Protein AF-A0A519M468-F1 (afdb_monomer_lite)

Foldseek 3Di:
DDDDDDDPLCVVLVVLLVVLLVLLVVLCVVLVVDPDPVSNVVSNVSSVVSLVSNLVSLVVSCVVCVVCVVVSVVVNVVSVD

pLDDT: mean 92.38, std 7.17, range [54.62, 97.88]

Sequence (81 aa):
MKKLPRTIQTIEDGKQLVRSSGSVGANYIEANESLSKKDFCYRVKICRKEAKESIYWLTLLKLCYPEYDTILDLLFRKVQS

Radius of gyration: 14.52 Å; chains: 1; bounding box: 31×21×42 Å

Secondary structure (DSSP, 8-state):
-PPPP--HHHHHHHHHHHHHHHHHHHHHHHHHT-SSHHHHHHHHHHHHHHHHHHHHHHHHHHHH-GGGHHHHHHHHHHHH-

Structure (mmCIF, N/CA/C/O backbone):
data_AF-A0A519M468-F1
#
_entry.id   AF-A0A519M468-F1
#
loop_
_atom_site.group_PDB
_atom_site.id
_atom_site.type_symbol
_atom_site.label_atom_id
_atom_site.label_alt_id
_atom_site.label_comp_id
_atom_site.label_asym_id
_atom_site.label_entity_id
_atom_site.label_seq_id
_atom_site.pdbx_PDB_ins_code
_atom_site.Cartn_x
_atom_site.Cartn_y
_atom_site.Cartn_z
_atom_site.occupancy
_atom_site.B_iso_or_equiv
_atom_site.auth_seq_id
_atom_site.auth_comp_id
_atom_site.auth_asym_id
_atom_site.auth_atom_id
_atom_site.pdbx_PDB_model_num
ATOM 1 N N . MET A 1 1 ? 14.474 -14.396 -11.650 1.00 54.62 1 MET A N 1
ATOM 2 C CA . MET A 1 1 ? 13.360 -13.435 -11.463 1.00 54.62 1 MET A CA 1
ATOM 3 C C . MET A 1 1 ? 13.588 -12.239 -12.371 1.00 54.62 1 MET A C 1
ATOM 5 O O . MET A 1 1 ? 14.671 -11.666 -12.304 1.00 54.62 1 MET A O 1
ATOM 9 N N . LYS A 1 2 ? 12.621 -11.878 -13.224 1.00 70.56 2 LYS A N 1
ATOM 10 C CA . LYS A 1 2 ? 12.695 -10.632 -14.001 1.00 70.56 2 LYS A CA 1
ATOM 11 C C . LYS A 1 2 ? 12.501 -9.449 -13.043 1.00 70.56 2 LYS A C 1
ATOM 13 O O . LYS A 1 2 ? 11.587 -9.479 -12.226 1.00 70.56 2 LYS A O 1
ATOM 18 N N . LYS A 1 3 ? 13.372 -8.441 -13.114 1.00 82.06 3 LYS A N 1
ATOM 19 C CA . LYS A 1 3 ? 13.266 -7.195 -12.335 1.00 82.06 3 LYS A CA 1
ATOM 20 C C . LYS A 1 3 ? 12.740 -6.088 -13.239 1.00 82.06 3 LYS A C 1
ATOM 22 O O . LYS A 1 3 ? 13.167 -6.034 -14.393 1.00 82.06 3 LYS A O 1
ATOM 27 N N . LEU A 1 4 ? 11.840 -5.245 -12.731 1.00 86.56 4 LEU A N 1
ATOM 28 C CA . LEU A 1 4 ? 11.368 -4.073 -13.470 1.00 86.56 4 LEU A CA 1
ATOM 29 C C . LEU A 1 4 ? 12.561 -3.179 -13.859 1.00 86.56 4 LEU A C 1
ATOM 31 O O . LEU A 1 4 ? 13.521 -3.076 -13.081 1.00 86.56 4 LEU A O 1
ATOM 35 N N . PRO A 1 5 ? 12.525 -2.541 -15.039 1.00 91.75 5 PRO A N 1
ATOM 36 C CA . PRO A 1 5 ? 13.582 -1.638 -15.466 1.00 91.75 5 PRO A CA 1
ATOM 37 C C . PRO A 1 5 ? 13.657 -0.431 -14.530 1.00 91.75 5 PRO A C 1
ATOM 39 O O . PRO A 1 5 ? 12.647 0.108 -14.069 1.00 91.75 5 PRO A O 1
ATOM 42 N N . ARG A 1 6 ? 14.885 -0.004 -14.235 1.00 91.94 6 ARG A N 1
ATOM 43 C CA . ARG A 1 6 ? 15.159 1.038 -13.244 1.00 91.94 6 ARG A CA 1
ATOM 44 C C . ARG A 1 6 ? 15.062 2.425 -13.881 1.00 91.94 6 ARG A C 1
ATOM 46 O O . ARG A 1 6 ? 16.073 3.067 -14.141 1.00 91.94 6 ARG A O 1
ATOM 53 N N . THR A 1 7 ? 13.836 2.854 -14.153 1.00 95.88 7 THR A N 1
ATOM 54 C CA . THR A 1 7 ? 13.508 4.195 -14.655 1.00 95.88 7 THR A CA 1
ATOM 55 C C . THR A 1 7 ? 13.058 5.103 -13.510 1.00 95.88 7 THR A C 1
ATOM 57 O O . THR A 1 7 ? 12.721 4.619 -12.428 1.00 95.88 7 THR A O 1
ATOM 60 N N . ILE A 1 8 ? 13.034 6.421 -13.739 1.00 95.62 8 ILE A N 1
ATOM 61 C CA . ILE A 1 8 ? 12.502 7.388 -12.761 1.00 95.62 8 ILE A CA 1
ATOM 62 C C . ILE A 1 8 ? 11.058 7.022 -12.400 1.00 95.62 8 ILE A C 1
ATOM 64 O O . ILE A 1 8 ? 10.733 6.930 -11.222 1.00 95.62 8 ILE A O 1
ATOM 68 N N . GLN A 1 9 ? 10.232 6.716 -13.403 1.00 93.44 9 GLN A N 1
ATOM 69 C CA . GLN A 1 9 ? 8.843 6.313 -13.204 1.00 93.44 9 GLN A CA 1
ATOM 70 C C . GLN A 1 9 ? 8.726 5.071 -12.310 1.00 93.44 9 GLN A C 1
ATOM 72 O O . GLN A 1 9 ? 8.057 5.122 -11.286 1.00 93.44 9 GLN A O 1
ATOM 77 N N . THR A 1 10 ? 9.439 3.983 -12.627 1.00 94.19 10 THR A N 1
ATOM 78 C CA . THR A 1 10 ? 9.390 2.750 -11.819 1.00 94.19 10 THR A CA 1
ATOM 79 C C . THR A 1 10 ? 9.859 2.981 -10.384 1.00 94.19 10 THR A C 1
ATOM 81 O O . THR A 1 10 ? 9.346 2.357 -9.456 1.00 94.19 10 THR A O 1
ATOM 84 N N . ILE A 1 11 ? 10.855 3.851 -10.184 1.00 95.69 11 ILE A N 1
ATOM 85 C CA . ILE A 1 11 ? 11.353 4.183 -8.847 1.00 95.69 11 ILE A CA 1
ATOM 86 C C . ILE A 1 11 ? 10.287 4.943 -8.056 1.00 95.69 11 ILE A C 1
ATOM 88 O O . ILE A 1 11 ? 10.035 4.586 -6.906 1.00 95.69 11 ILE A O 1
ATOM 92 N N . GLU A 1 12 ? 9.676 5.971 -8.640 1.00 97.06 12 GLU A N 1
ATOM 93 C CA . GLU A 1 12 ? 8.687 6.792 -7.939 1.00 97.06 12 GLU A CA 1
ATOM 94 C C . GLU A 1 12 ? 7.379 6.026 -7.699 1.00 97.06 12 GLU A C 1
ATOM 96 O O . GLU A 1 12 ? 6.938 5.939 -6.552 1.00 97.06 12 GLU A O 1
ATOM 101 N N . ASP A 1 13 ? 6.833 5.355 -8.714 1.00 96.12 13 ASP A N 1
ATOM 102 C CA . ASP A 1 13 ? 5.628 4.524 -8.578 1.00 96.12 13 ASP A CA 1
ATOM 103 C C . ASP A 1 13 ? 5.863 3.371 -7.587 1.00 96.12 13 ASP A C 1
ATOM 105 O O . ASP A 1 13 ? 5.026 3.075 -6.732 1.00 96.12 13 ASP A O 1
ATOM 109 N N . GLY A 1 14 ? 7.048 2.749 -7.637 1.00 95.12 14 GLY A N 1
ATOM 110 C CA . GLY A 1 14 ? 7.446 1.692 -6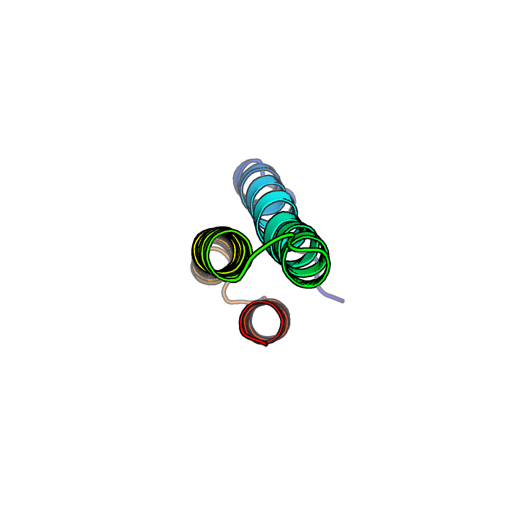.711 1.00 95.12 14 GLY A CA 1
ATOM 111 C C . GLY A 1 14 ? 7.545 2.170 -5.260 1.00 95.12 14 GLY A C 1
ATOM 112 O O . GLY A 1 14 ? 7.103 1.465 -4.352 1.00 95.12 14 GLY A O 1
ATOM 113 N N . LYS A 1 15 ? 8.072 3.378 -5.012 1.00 96.81 15 LYS A N 1
ATOM 114 C CA . LYS A 1 15 ? 8.088 3.979 -3.666 1.00 96.81 15 LYS A CA 1
ATOM 115 C C . LYS A 1 15 ? 6.671 4.202 -3.141 1.00 96.81 15 LYS A C 1
ATOM 117 O O . LYS A 1 15 ? 6.412 3.898 -1.976 1.00 96.81 15 LYS A O 1
ATOM 122 N N . GLN A 1 16 ? 5.765 4.714 -3.976 1.00 97.88 16 GLN A N 1
ATOM 123 C CA . GLN A 1 16 ? 4.377 4.950 -3.573 1.00 97.88 16 GLN A CA 1
ATOM 124 C C . GLN A 1 16 ? 3.638 3.639 -3.284 1.00 97.88 16 GLN A C 1
ATOM 126 O O . GLN A 1 16 ? 2.954 3.522 -2.264 1.00 97.88 16 GLN A O 1
ATOM 131 N N . LEU A 1 17 ? 3.859 2.610 -4.107 1.00 96.44 17 LEU A N 1
ATOM 132 C CA . LEU A 1 17 ? 3.340 1.265 -3.868 1.00 96.44 17 LEU A CA 1
ATOM 133 C C . LEU A 1 17 ? 3.832 0.690 -2.534 1.00 96.44 17 LEU A C 1
ATOM 135 O O . LEU A 1 17 ? 3.031 0.188 -1.750 1.00 96.44 17 LEU A O 1
ATOM 139 N N . VAL A 1 18 ? 5.134 0.764 -2.244 1.00 95.56 18 VAL A N 1
ATOM 140 C CA . VAL A 1 18 ? 5.698 0.229 -0.990 1.00 95.56 18 VAL A CA 1
ATOM 141 C C . VAL A 1 18 ? 5.098 0.929 0.232 1.00 95.56 18 VAL A C 1
ATOM 143 O O . VAL A 1 18 ? 4.770 0.272 1.218 1.00 95.56 18 VAL A O 1
ATOM 146 N N . ARG A 1 19 ? 4.912 2.250 0.167 1.00 97.50 19 ARG A N 1
ATOM 147 C CA . ARG A 1 19 ? 4.320 3.026 1.267 1.00 97.50 19 ARG A CA 1
ATOM 148 C C . ARG A 1 19 ? 2.854 2.671 1.498 1.00 97.50 19 ARG A C 1
ATOM 150 O O . ARG A 1 19 ? 2.489 2.349 2.626 1.00 97.50 19 ARG A O 1
ATOM 157 N N . SER A 1 20 ? 2.040 2.710 0.445 1.00 97.25 20 SER A N 1
ATOM 158 C CA . SER A 1 20 ? 0.604 2.422 0.540 1.00 97.25 20 SER A CA 1
ATOM 159 C C . SER A 1 20 ? 0.349 0.971 0.962 1.00 97.25 20 SER A C 1
ATOM 161 O O . SER A 1 20 ? -0.414 0.724 1.893 1.00 97.25 20 SER A O 1
ATOM 163 N N . SER A 1 21 ? 1.071 0.003 0.387 1.00 95.44 21 SER A N 1
ATOM 164 C CA . SER A 1 21 ? 0.905 -1.416 0.743 1.00 95.44 21 SER A CA 1
ATOM 165 C C . SER A 1 21 ? 1.339 -1.719 2.180 1.00 95.44 21 SER A C 1
ATOM 167 O O . SER A 1 21 ? 0.651 -2.457 2.884 1.00 95.44 21 SER A O 1
ATOM 169 N N . GLY A 1 22 ? 2.422 -1.098 2.663 1.00 95.62 22 GLY A N 1
ATOM 170 C CA . GLY A 1 22 ? 2.821 -1.181 4.070 1.00 95.62 22 GLY A CA 1
ATOM 171 C C . GLY A 1 22 ? 1.793 -0.555 5.023 1.00 95.62 22 GLY A C 1
ATOM 172 O O . GLY A 1 22 ? 1.526 -1.104 6.093 1.00 95.62 22 GLY A O 1
ATOM 173 N N . SER A 1 23 ? 1.165 0.554 4.614 1.00 96.69 23 SER A N 1
ATOM 174 C CA . SER A 1 23 ? 0.147 1.261 5.405 1.00 96.69 23 SER A CA 1
ATOM 175 C C . SER A 1 23 ? -1.112 0.419 5.646 1.00 96.69 23 SER A C 1
ATOM 177 O O . SER A 1 23 ? -1.724 0.529 6.711 1.00 96.69 23 SER A O 1
ATOM 179 N N . VAL A 1 24 ? -1.476 -0.475 4.712 1.00 96.06 24 VAL A N 1
ATOM 180 C CA . VAL A 1 24 ? -2.596 -1.423 4.888 1.00 96.06 24 VAL A CA 1
ATOM 181 C C . VAL A 1 24 ? -2.378 -2.293 6.124 1.00 96.06 24 VAL A C 1
ATOM 183 O O . VAL A 1 24 ? -3.242 -2.336 7.001 1.00 96.06 24 VAL A O 1
ATOM 186 N N . GLY A 1 25 ? -1.217 -2.951 6.203 1.00 93.25 25 GLY A N 1
AT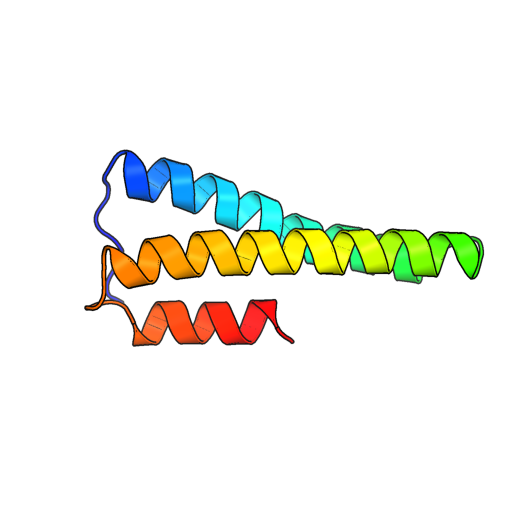OM 187 C CA . GLY A 1 25 ? -0.868 -3.839 7.310 1.00 93.25 25 GLY A CA 1
ATOM 188 C C . GLY A 1 25 ? -0.740 -3.089 8.633 1.00 93.25 25 GLY A C 1
ATOM 189 O O . GLY A 1 25 ? -1.306 -3.522 9.632 1.00 93.25 25 GLY A O 1
ATOM 190 N N . ALA A 1 26 ? -0.072 -1.931 8.626 1.00 95.94 26 ALA A N 1
ATOM 191 C CA . ALA A 1 26 ? 0.072 -1.094 9.816 1.00 95.94 26 ALA A CA 1
ATOM 192 C C . ALA A 1 26 ? -1.291 -0.683 10.402 1.00 95.94 26 ALA A C 1
ATOM 194 O O . ALA A 1 26 ? -1.555 -0.916 11.579 1.00 95.94 26 ALA A O 1
ATOM 195 N N . ASN A 1 27 ? -2.207 -0.169 9.571 1.00 95.94 27 ASN A N 1
ATOM 196 C CA . ASN A 1 27 ? -3.541 0.215 10.040 1.00 95.94 27 ASN A CA 1
ATOM 197 C C . ASN A 1 27 ? -4.390 -0.986 10.472 1.00 95.94 27 ASN A C 1
ATOM 199 O O . ASN A 1 27 ? -5.257 -0.831 11.328 1.00 95.94 27 ASN A O 1
ATOM 203 N N . TYR A 1 28 ? -4.168 -2.172 9.898 1.00 95.50 28 TYR A N 1
ATOM 204 C CA . TYR A 1 28 ? -4.888 -3.378 10.304 1.00 95.50 28 TYR A CA 1
ATOM 205 C C . TYR A 1 28 ? -4.427 -3.874 11.680 1.00 95.50 28 TYR A C 1
ATOM 207 O O . TYR A 1 28 ? -5.256 -4.250 12.505 1.00 95.50 28 TYR A O 1
ATOM 215 N N . ILE A 1 29 ? -3.119 -3.813 11.953 1.00 96.25 29 ILE A N 1
ATOM 216 C CA . ILE A 1 29 ? -2.555 -4.085 13.282 1.00 96.25 29 ILE A CA 1
ATOM 217 C C . ILE A 1 29 ? -3.158 -3.113 14.305 1.00 96.25 29 ILE A C 1
ATOM 219 O O . ILE A 1 29 ? -3.709 -3.558 15.307 1.00 96.25 29 ILE A O 1
ATOM 223 N N . GLU A 1 30 ? -3.171 -1.810 14.003 1.00 94.75 30 GLU A N 1
ATOM 224 C CA . GLU A 1 30 ? -3.793 -0.797 14.870 1.00 94.75 30 GLU A CA 1
ATOM 225 C C . GLU A 1 30 ? -5.307 -1.011 15.045 1.00 94.75 30 GLU A C 1
ATOM 227 O O . GLU A 1 30 ? -5.849 -0.777 16.123 1.00 94.75 30 GLU A O 1
ATOM 232 N N . ALA A 1 31 ? -6.015 -1.484 14.013 1.00 95.94 31 ALA A N 1
ATOM 233 C CA . ALA A 1 31 ? -7.431 -1.824 14.127 1.00 95.94 31 ALA A CA 1
ATOM 234 C C . ALA A 1 31 ? -7.652 -2.953 15.146 1.00 95.94 31 ALA A C 1
ATOM 236 O O . ALA A 1 31 ? -8.573 -2.875 15.959 1.00 95.94 31 ALA A O 1
ATOM 237 N N . ASN A 1 32 ? -6.801 -3.980 15.149 1.00 95.00 32 ASN A N 1
ATOM 238 C CA . ASN A 1 32 ? -6.914 -5.095 16.094 1.00 95.00 32 ASN A CA 1
ATOM 239 C C . ASN A 1 32 ? -6.663 -4.677 17.553 1.00 95.00 32 ASN A C 1
ATOM 241 O O . ASN A 1 32 ? -7.172 -5.328 18.461 1.00 95.00 32 ASN A O 1
ATOM 245 N N . GLU A 1 33 ? -5.955 -3.570 17.773 1.00 96.00 33 GLU A N 1
ATOM 246 C CA . GLU A 1 33 ? -5.723 -2.958 19.089 1.00 96.00 33 GLU A CA 1
ATOM 247 C C . GLU A 1 33 ? -6.718 -1.823 19.408 1.00 96.00 33 GLU A C 1
ATOM 249 O O . GLU A 1 33 ? -6.541 -1.073 20.370 1.00 96.00 33 GLU A O 1
ATOM 254 N N . SER A 1 34 ? -7.774 -1.670 18.602 1.00 94.81 34 SER A N 1
ATOM 255 C CA . SER A 1 34 ? -8.698 -0.539 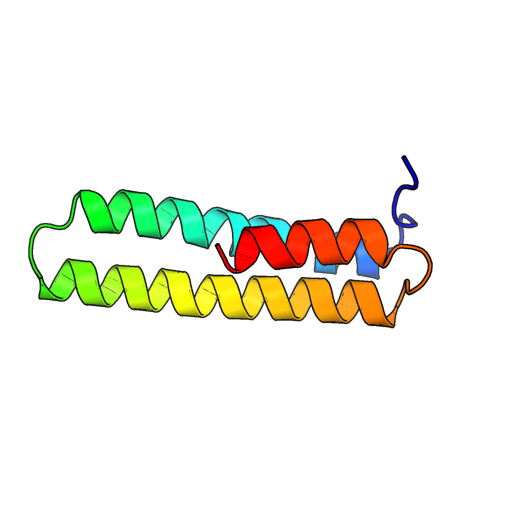18.713 1.00 94.81 34 SER A CA 1
ATOM 256 C C . SER A 1 34 ? -9.422 -0.462 20.061 1.00 94.81 34 SER A C 1
ATOM 258 O O . SER A 1 34 ? -9.909 -1.445 20.620 1.00 94.81 34 SER A O 1
ATOM 260 N N . LEU A 1 35 ? -9.586 0.770 20.545 1.00 92.94 35 LEU A N 1
ATOM 261 C CA . LEU A 1 35 ? -10.235 1.061 21.831 1.00 92.94 35 LEU A CA 1
ATOM 262 C C . LEU A 1 35 ? -11.770 1.046 21.747 1.00 92.94 35 LEU A C 1
ATOM 264 O O . LEU A 1 35 ? -12.465 1.113 22.761 1.00 92.94 35 LEU A O 1
ATOM 268 N N . SER A 1 36 ? -12.330 1.024 20.534 1.00 96.88 36 SER A N 1
ATOM 269 C CA . SER A 1 36 ? -13.776 0.994 20.308 1.00 96.88 36 SER A CA 1
ATOM 270 C C . SER A 1 36 ? -14.129 0.490 18.909 1.00 96.88 36 SER A C 1
ATOM 272 O O . SER A 1 36 ? -13.343 0.603 17.971 1.00 96.88 36 SER A O 1
ATOM 274 N N . LYS A 1 37 ? -15.385 0.064 18.716 1.00 96.19 37 LYS A N 1
ATOM 275 C CA . LYS A 1 37 ? -15.918 -0.282 17.384 1.00 96.19 37 LYS A CA 1
ATOM 276 C C . LYS A 1 37 ? -15.829 0.875 16.381 1.00 96.19 37 LYS A C 1
ATOM 278 O O . LYS A 1 37 ? -15.674 0.645 15.186 1.00 96.19 37 LYS A O 1
ATOM 283 N N . LYS A 1 38 ? -15.955 2.124 16.846 1.00 96.50 38 LYS A N 1
ATOM 284 C CA . LYS A 1 38 ? -15.861 3.307 15.978 1.00 96.50 38 LYS A CA 1
ATOM 285 C C . LYS A 1 38 ? -14.433 3.491 15.466 1.00 96.50 38 LYS A C 1
ATOM 287 O O . LYS A 1 38 ? -14.258 3.762 14.280 1.00 96.50 38 LYS A O 1
ATOM 292 N N . ASP A 1 39 ? -13.453 3.321 16.348 1.00 94.88 39 ASP A N 1
ATOM 293 C CA . ASP A 1 39 ? -12.030 3.381 16.012 1.00 94.88 39 ASP A CA 1
ATOM 294 C C . ASP A 1 39 ? -11.636 2.226 15.079 1.00 94.88 39 ASP A C 1
ATOM 296 O O . ASP A 1 39 ? -11.112 2.477 13.997 1.00 94.88 39 ASP A O 1
ATOM 300 N N . PHE A 1 40 ? -12.058 0.993 15.387 1.00 96.19 40 PHE A N 1
ATOM 301 C CA . PHE A 1 40 ? -11.911 -0.160 14.489 1.00 96.19 40 PHE A CA 1
ATOM 302 C C . PHE A 1 40 ? -12.393 0.153 13.065 1.00 96.19 40 PHE A C 1
ATOM 304 O O . PHE A 1 40 ? -11.649 0.045 12.091 1.00 96.19 40 PHE A O 1
ATOM 311 N N . CYS A 1 41 ? -13.644 0.609 12.933 1.00 96.44 41 CYS A N 1
ATOM 312 C CA . CYS A 1 41 ? -14.237 0.950 11.642 1.00 96.44 41 CYS A CA 1
ATOM 313 C C . CYS A 1 41 ? -13.488 2.081 10.926 1.00 96.44 41 CYS A C 1
ATOM 315 O O . CYS A 1 41 ? -13.423 2.090 9.697 1.00 96.44 41 CYS A O 1
ATOM 317 N N . TYR A 1 42 ? -12.955 3.055 11.665 1.00 95.88 42 TYR A N 1
ATOM 318 C CA . TYR A 1 42 ? -12.143 4.127 11.098 1.00 95.88 42 TYR A CA 1
ATOM 319 C C . TYR A 1 42 ? -10.820 3.587 10.537 1.00 95.88 42 TYR A C 1
ATOM 321 O O . TYR A 1 42 ? -10.499 3.865 9.381 1.00 95.88 42 TYR A O 1
ATOM 329 N N . ARG A 1 43 ? -10.108 2.737 11.284 1.00 96.56 43 ARG A N 1
ATOM 330 C CA . ARG A 1 43 ? -8.853 2.109 10.841 1.00 96.56 43 ARG A CA 1
ATOM 331 C C . ARG A 1 43 ? -9.043 1.190 9.640 1.00 96.56 43 ARG A C 1
ATOM 333 O O . ARG A 1 43 ? -8.326 1.327 8.651 1.00 96.56 43 ARG A O 1
ATOM 340 N N . VAL A 1 44 ? -10.093 0.368 9.635 1.00 96.56 44 VAL A N 1
ATOM 341 C CA . VAL A 1 44 ? -10.443 -0.466 8.470 1.00 96.56 44 VAL A CA 1
ATOM 342 C C . VAL A 1 44 ? -10.749 0.383 7.225 1.00 96.56 44 VAL A C 1
ATOM 344 O O . VAL A 1 44 ? -10.395 -0.000 6.107 1.00 96.56 44 VAL A O 1
ATOM 347 N N . LYS A 1 45 ? -11.359 1.570 7.376 1.00 97.12 45 LYS A N 1
ATOM 348 C CA . LYS A 1 45 ? -11.549 2.499 6.246 1.00 97.12 45 LYS A CA 1
ATOM 349 C C . LYS A 1 45 ? -10.219 3.015 5.695 1.00 97.12 45 LYS A C 1
ATOM 351 O O . LYS A 1 45 ? -10.108 3.148 4.475 1.00 97.12 45 LYS A O 1
ATOM 356 N N . ILE A 1 46 ? -9.229 3.271 6.553 1.00 97.00 46 ILE A N 1
ATOM 357 C CA . ILE A 1 46 ? -7.877 3.642 6.116 1.00 97.00 46 ILE A CA 1
ATOM 358 C C . ILE A 1 46 ? -7.234 2.472 5.369 1.00 97.00 46 ILE A C 1
ATOM 360 O O . ILE A 1 46 ? -6.827 2.671 4.228 1.00 97.00 46 ILE A O 1
ATOM 364 N N . CYS A 1 47 ? -7.258 1.247 5.913 1.00 96.62 47 CYS A N 1
ATOM 365 C CA . CYS A 1 47 ? -6.763 0.053 5.209 1.00 96.62 47 CYS A CA 1
ATOM 366 C C . CYS A 1 47 ? -7.345 -0.054 3.793 1.00 96.62 47 CYS A C 1
ATOM 368 O O . CYS A 1 47 ? -6.615 -0.234 2.823 1.00 96.62 47 CYS A O 1
ATOM 370 N N . ARG A 1 48 ? -8.666 0.123 3.650 1.00 96.19 48 ARG A N 1
ATOM 371 C CA . ARG A 1 48 ? -9.344 0.073 2.345 1.00 96.19 48 ARG A CA 1
ATOM 372 C C . ARG A 1 48 ? -8.878 1.178 1.394 1.00 96.19 48 ARG A C 1
ATOM 374 O O . ARG A 1 48 ? -8.807 0.940 0.190 1.00 96.19 48 ARG A O 1
ATOM 381 N N . LYS A 1 49 ? -8.618 2.388 1.896 1.00 97.31 49 LYS A N 1
ATOM 382 C CA . LYS A 1 49 ? -8.095 3.497 1.085 1.00 97.31 49 LYS A CA 1
ATOM 383 C C . LYS A 1 49 ? -6.688 3.165 0.571 1.00 97.31 49 LYS A C 1
ATOM 385 O O . LYS A 1 49 ? -6.454 3.257 -0.628 1.00 97.31 49 LYS A O 1
ATOM 390 N N . GLU A 1 50 ? -5.809 2.711 1.455 1.00 97.62 50 GLU A N 1
ATOM 391 C CA . GLU A 1 50 ? -4.411 2.375 1.151 1.00 97.62 50 GLU A CA 1
ATOM 392 C C . GLU A 1 50 ? -4.291 1.161 0.216 1.00 97.62 50 GLU A C 1
ATOM 394 O O . GLU A 1 50 ? -3.464 1.140 -0.696 1.00 97.62 50 GLU A O 1
ATOM 399 N N . ALA A 1 51 ? -5.181 0.173 0.358 1.00 96.31 51 ALA A N 1
ATOM 400 C CA . ALA A 1 51 ? -5.249 -0.972 -0.548 1.00 96.31 51 ALA A CA 1
ATOM 401 C C . ALA A 1 51 ? -5.653 -0.544 -1.968 1.00 96.31 51 ALA A C 1
ATOM 403 O O . ALA A 1 51 ? -5.075 -1.006 -2.951 1.00 96.31 51 ALA A O 1
ATOM 404 N N . LYS A 1 52 ? -6.611 0.386 -2.097 1.00 96.25 52 LYS A N 1
ATOM 405 C CA . LYS A 1 52 ? -6.990 0.956 -3.401 1.00 96.25 52 LYS A CA 1
ATOM 406 C C . LYS A 1 52 ? -5.847 1.734 -4.042 1.00 96.25 52 LYS A C 1
ATOM 408 O O . LYS A 1 52 ? -5.651 1.630 -5.248 1.00 96.25 52 LYS A O 1
ATOM 413 N N . GLU A 1 53 ? -5.104 2.494 -3.248 1.00 97.44 53 GLU A N 1
ATOM 414 C CA . GLU A 1 53 ? -3.931 3.224 -3.723 1.00 97.44 53 GLU A CA 1
ATOM 415 C C . GLU A 1 53 ? -2.818 2.266 -4.174 1.00 97.44 53 GLU A C 1
ATOM 417 O O . GLU A 1 53 ? -2.281 2.407 -5.270 1.00 97.44 53 GLU A O 1
ATOM 422 N N . SER A 1 54 ? -2.559 1.208 -3.406 1.00 97.19 54 SER A N 1
ATOM 423 C CA . SER A 1 54 ? -1.622 0.141 -3.780 1.00 97.19 54 SER A CA 1
ATOM 424 C C . SER A 1 54 ? -2.007 -0.518 -5.112 1.00 97.19 54 SER A C 1
ATOM 426 O O . SER A 1 54 ? -1.167 -0.712 -5.991 1.00 97.19 54 SER A O 1
ATOM 428 N N . ILE A 1 55 ? -3.297 -0.825 -5.293 1.00 96.06 55 ILE A N 1
ATOM 429 C CA . ILE A 1 55 ? -3.842 -1.367 -6.546 1.00 96.06 55 ILE A CA 1
ATOM 430 C C . ILE A 1 55 ? -3.631 -0.393 -7.710 1.00 96.06 55 ILE A C 1
ATOM 432 O O . ILE A 1 55 ? -3.270 -0.825 -8.806 1.00 96.06 55 ILE A O 1
ATOM 436 N N . TYR A 1 56 ? -3.835 0.906 -7.491 1.00 96.50 56 TYR A N 1
ATOM 437 C CA . TYR A 1 56 ? -3.616 1.927 -8.513 1.00 96.50 56 TYR A CA 1
ATOM 438 C C . TYR A 1 56 ? -2.159 1.937 -8.997 1.00 96.50 56 TYR A C 1
ATOM 4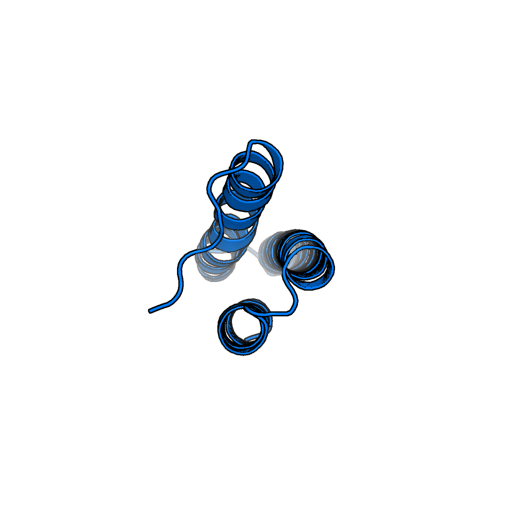40 O O . TYR A 1 56 ? -1.919 1.818 -10.199 1.00 96.50 56 TYR A O 1
ATOM 448 N N . TRP A 1 57 ? -1.187 1.965 -8.080 1.00 96.75 57 TRP A N 1
ATOM 449 C CA . TRP A 1 57 ? 0.236 1.940 -8.441 1.00 96.75 57 TRP A CA 1
ATOM 450 C C . TRP A 1 57 ? 0.640 0.644 -9.157 1.00 96.75 57 TRP A C 1
ATOM 452 O O . TRP A 1 57 ? 1.355 0.687 -10.157 1.00 96.75 57 TRP A O 1
ATOM 462 N N . LEU A 1 58 ? 0.129 -0.511 -8.714 1.00 94.69 58 LEU A N 1
ATOM 463 C CA . LEU A 1 58 ? 0.325 -1.783 -9.423 1.00 94.69 58 LEU A CA 1
ATOM 464 C C . LEU A 1 58 ? -0.258 -1.758 -10.839 1.00 94.69 58 LEU A C 1
ATOM 466 O O . LEU A 1 58 ? 0.358 -2.282 -11.765 1.00 94.69 58 LEU A O 1
ATOM 470 N N . THR A 1 59 ? -1.425 -1.138 -11.012 1.00 94.25 59 THR A N 1
ATOM 471 C CA . THR A 1 59 ? -2.086 -1.020 -12.317 1.00 94.25 59 THR A CA 1
ATOM 472 C C . THR A 1 59 ? -1.256 -0.167 -13.273 1.00 94.25 59 THR A C 1
ATOM 474 O O . THR A 1 59 ? -1.065 -0.567 -14.419 1.00 94.25 59 THR A O 1
ATOM 477 N N . LEU A 1 60 ? -0.699 0.958 -12.809 1.00 94.44 60 LEU A N 1
ATOM 478 C CA . LEU A 1 60 ? 0.211 1.780 -13.615 1.00 94.44 60 LEU A CA 1
ATOM 479 C C . LEU A 1 60 ? 1.454 0.995 -14.049 1.00 94.44 60 LEU A C 1
ATOM 481 O O . LEU A 1 60 ? 1.786 0.974 -15.233 1.00 94.44 60 LEU A O 1
ATOM 485 N N . LEU A 1 61 ? 2.091 0.278 -13.118 1.00 93.56 61 LEU A N 1
ATOM 486 C CA . LEU A 1 61 ? 3.249 -0.562 -13.431 1.00 93.56 61 LEU A CA 1
ATOM 487 C C . LEU A 1 61 ? 2.900 -1.663 -14.446 1.00 93.56 61 LEU A C 1
ATOM 489 O O . LEU A 1 61 ? 3.691 -1.926 -15.347 1.00 93.56 61 LEU A O 1
ATOM 493 N N . LYS A 1 62 ? 1.716 -2.277 -14.345 1.00 92.38 62 LYS A N 1
ATOM 494 C CA . LYS A 1 62 ? 1.247 -3.313 -15.282 1.00 92.38 62 LYS A CA 1
ATOM 495 C C . LYS A 1 62 ? 1.000 -2.758 -16.683 1.00 92.38 62 LYS A C 1
ATOM 497 O O . LYS A 1 62 ? 1.358 -3.409 -17.659 1.00 92.38 62 LYS A O 1
ATOM 502 N N . LEU A 1 63 ? 0.430 -1.557 -16.786 1.00 92.31 63 LEU A N 1
ATOM 503 C CA . LEU A 1 63 ? 0.204 -0.884 -18.068 1.00 92.31 63 LEU A CA 1
ATOM 504 C C . LEU A 1 63 ? 1.518 -0.507 -18.764 1.00 92.31 63 LEU A C 1
ATOM 506 O O . LEU A 1 63 ? 1.619 -0.635 -19.981 1.00 92.31 63 LEU A O 1
ATOM 510 N N . CYS A 1 64 ? 2.522 -0.062 -18.004 1.00 91.94 64 CYS A N 1
ATOM 511 C CA . CYS A 1 64 ? 3.824 0.318 -18.554 1.00 91.94 64 CYS A CA 1
ATOM 512 C C . CYS A 1 64 ? 4.732 -0.880 -18.865 1.00 91.94 64 CY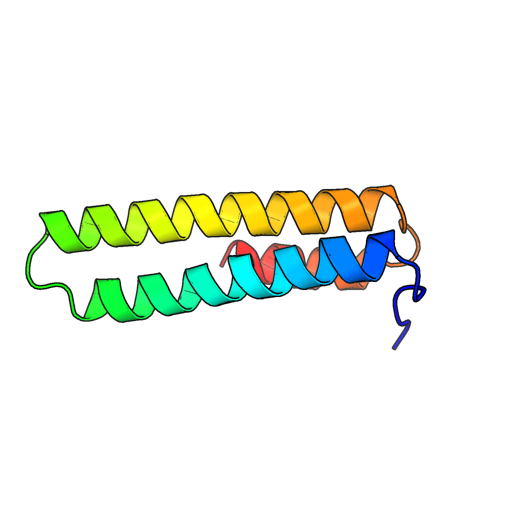S A C 1
ATOM 514 O O . CYS A 1 64 ? 5.595 -0.767 -19.732 1.00 91.94 64 CYS A O 1
ATOM 516 N N . TYR A 1 65 ? 4.554 -2.000 -18.158 1.00 91.19 65 TYR A N 1
ATOM 517 C CA . TYR A 1 65 ? 5.451 -3.157 -18.210 1.00 91.19 65 TYR A CA 1
ATOM 518 C C . TYR A 1 65 ? 4.674 -4.489 -18.298 1.00 91.19 65 TYR A C 1
ATOM 520 O O . TYR A 1 65 ? 4.768 -5.328 -17.391 1.00 91.19 65 TYR A O 1
ATOM 528 N N . PRO A 1 66 ? 3.893 -4.716 -19.372 1.00 89.38 66 PRO A N 1
ATOM 529 C CA . PRO A 1 66 ? 3.041 -5.900 -19.520 1.00 89.38 66 PRO A CA 1
ATOM 530 C C . PRO A 1 66 ? 3.828 -7.221 -19.527 1.00 89.38 66 PRO A C 1
ATOM 532 O O . PRO A 1 66 ? 3.314 -8.267 -19.145 1.00 89.38 66 PRO A O 1
ATOM 535 N N . GLU A 1 67 ? 5.109 -7.211 -19.886 1.00 91.25 67 GLU A N 1
ATOM 536 C CA . GLU A 1 67 ? 5.980 -8.388 -19.857 1.00 91.25 67 GLU A CA 1
ATOM 537 C C . GLU A 1 67 ? 6.321 -8.893 -18.436 1.00 91.25 67 GLU A C 1
ATOM 539 O O . GLU A 1 67 ? 6.956 -9.947 -18.283 1.00 91.25 67 GLU A O 1
ATOM 544 N N . TYR A 1 68 ? 5.892 -8.159 -17.403 1.00 89.25 68 TYR A N 1
ATOM 545 C CA . TYR A 1 68 ? 6.022 -8.492 -15.980 1.00 89.25 68 TYR A CA 1
ATOM 546 C C . TYR A 1 68 ? 4.699 -8.916 -15.332 1.00 89.25 68 TYR A C 1
ATOM 548 O O . TYR A 1 68 ? 4.651 -9.088 -14.110 1.00 89.25 68 TYR A O 1
ATOM 556 N N . ASP A 1 69 ? 3.651 -9.123 -16.132 1.00 87.62 69 ASP A N 1
ATOM 557 C CA . ASP A 1 69 ? 2.283 -9.298 -15.649 1.00 87.62 69 ASP A CA 1
ATOM 558 C C . ASP A 1 69 ? 2.139 -10.373 -14.565 1.00 87.62 69 ASP A C 1
ATOM 560 O O . ASP A 1 69 ? 1.582 -10.130 -13.502 1.00 87.62 69 ASP A O 1
ATOM 564 N N . THR A 1 70 ? 2.766 -11.537 -14.755 1.00 87.81 70 THR A N 1
ATOM 565 C CA . THR A 1 70 ? 2.708 -12.645 -13.787 1.00 87.81 70 THR A CA 1
ATOM 566 C C . THR A 1 70 ? 3.184 -12.251 -12.383 1.00 87.81 70 THR A C 1
ATOM 568 O O . THR A 1 70 ? 2.633 -12.711 -11.384 1.00 87.81 70 THR A O 1
ATOM 571 N N . ILE A 1 71 ? 4.221 -11.411 -12.285 1.00 86.00 71 ILE A N 1
ATOM 572 C CA . ILE A 1 71 ? 4.761 -10.962 -10.993 1.00 86.00 71 ILE A CA 1
ATOM 573 C C . ILE A 1 71 ? 3.850 -9.885 -10.393 1.00 86.00 71 ILE A C 1
ATOM 575 O O . ILE A 1 71 ? 3.606 -9.895 -9.186 1.00 86.00 71 ILE A O 1
ATOM 579 N N . LEU A 1 72 ? 3.334 -8.976 -11.220 1.00 85.88 72 LEU A N 1
ATOM 580 C CA . LEU A 1 72 ? 2.451 -7.899 -10.774 1.00 85.88 72 LEU A CA 1
ATOM 581 C C . LEU A 1 72 ? 1.081 -8.430 -10.329 1.00 85.88 72 LEU A C 1
ATOM 583 O O . LEU A 1 72 ? 0.575 -7.990 -9.300 1.00 85.88 72 LEU A O 1
ATOM 587 N N . ASP A 1 73 ? 0.542 -9.448 -10.998 1.00 87.81 73 ASP A N 1
ATOM 588 C CA . ASP A 1 73 ? -0.686 -10.142 -10.598 1.00 87.81 73 ASP A CA 1
ATOM 589 C C . ASP A 1 73 ? -0.529 -10.883 -9.263 1.00 87.81 73 ASP A C 1
ATOM 591 O O . ASP A 1 73 ? -1.454 -10.910 -8.447 1.00 87.81 73 ASP A O 1
ATOM 595 N N . LEU A 1 74 ? 0.649 -11.458 -8.992 1.00 87.88 74 LEU A N 1
ATOM 596 C CA . LEU A 1 74 ? 0.932 -12.057 -7.686 1.00 87.88 74 LEU A CA 1
ATOM 597 C C . LEU A 1 74 ? 0.868 -11.005 -6.569 1.00 87.88 74 LEU A C 1
ATOM 599 O O . LEU A 1 74 ? 0.328 -11.277 -5.497 1.00 87.88 74 LEU A O 1
ATOM 603 N N . LEU A 1 75 ? 1.415 -9.811 -6.810 1.00 85.38 75 LEU A N 1
ATOM 604 C CA . LEU A 1 75 ? 1.357 -8.703 -5.854 1.00 85.38 75 LEU A CA 1
ATOM 605 C C . LEU A 1 75 ? -0.066 -8.161 -5.708 1.00 85.38 75 LEU A C 1
ATOM 607 O O . LEU A 1 75 ? -0.507 -7.909 -4.590 1.00 85.38 75 LEU A O 1
ATOM 611 N N . PHE A 1 76 ? -0.808 -8.061 -6.808 1.00 87.69 76 PHE A N 1
ATOM 612 C CA . PHE A 1 76 ? -2.203 -7.632 -6.812 1.00 87.69 76 PHE A CA 1
ATOM 613 C C . PHE A 1 76 ? -3.071 -8.516 -5.910 1.00 87.69 76 PHE A C 1
ATOM 615 O O . PHE A 1 76 ? -3.801 -8.008 -5.061 1.00 87.69 76 PHE A O 1
ATOM 622 N N . ARG A 1 77 ? -2.921 -9.843 -6.015 1.00 86.81 77 ARG A N 1
ATOM 623 C CA . ARG A 1 77 ? -3.640 -10.802 -5.160 1.00 86.81 77 ARG A CA 1
ATOM 624 C C . ARG A 1 77 ? -3.314 -10.634 -3.674 1.00 86.81 77 ARG A C 1
ATOM 626 O O . ARG A 1 77 ? -4.208 -10.786 -2.854 1.00 86.81 77 ARG A O 1
ATOM 633 N N . LYS A 1 78 ? -2.067 -10.294 -3.330 1.00 83.25 78 LYS A N 1
ATOM 634 C CA . LYS A 1 78 ? -1.646 -10.053 -1.936 1.00 83.25 78 LYS A CA 1
ATOM 635 C C . LYS A 1 78 ? -2.196 -8.757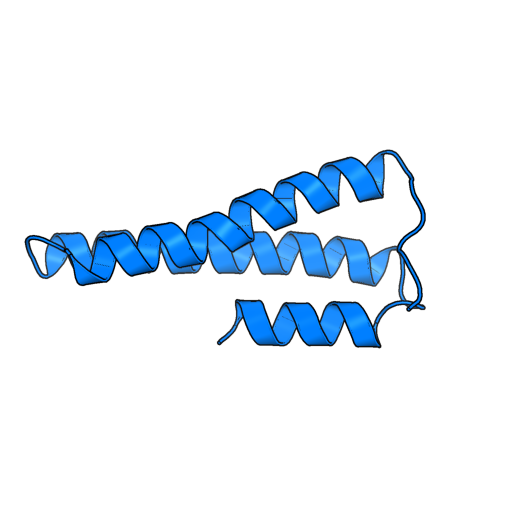 -1.345 1.00 83.25 78 LYS A C 1
ATOM 637 O O . LYS A 1 78 ? -2.357 -8.670 -0.139 1.00 83.25 78 LYS A O 1
ATOM 642 N N . VAL A 1 79 ? -2.441 -7.741 -2.168 1.00 82.50 79 VAL A N 1
ATOM 643 C CA . VAL A 1 79 ? -3.029 -6.472 -1.704 1.00 82.50 79 VAL A CA 1
ATOM 644 C C . VAL A 1 79 ? -4.536 -6.613 -1.454 1.00 82.50 79 VAL A C 1
ATOM 646 O O . VAL A 1 79 ? -5.108 -5.858 -0.672 1.00 82.50 79 VAL A O 1
ATOM 649 N N . GLN A 1 80 ? -5.187 -7.564 -2.126 1.00 74.75 80 GLN A N 1
ATOM 650 C CA . GLN A 1 80 ? -6.624 -7.816 -2.002 1.00 74.75 80 GLN A CA 1
ATOM 651 C C . GLN A 1 80 ? -7.004 -8.850 -0.933 1.00 74.75 80 GLN A C 1
ATOM 653 O O . GLN A 1 80 ? -8.191 -8.946 -0.618 1.00 74.75 80 GLN A O 1
ATOM 658 N N . SER A 1 81 ? -6.041 -9.625 -0.425 1.00 68.44 81 SER A N 1
ATOM 659 C CA . SER A 1 81 ? -6.235 -10.589 0.668 1.00 68.44 81 SER A CA 1
ATOM 660 C C . SER A 1 81 ? -6.214 -9.902 2.025 1.00 68.44 81 SER A C 1
ATOM 662 O O . SER A 1 81 ? -7.135 -10.170 2.823 1.00 68.44 81 SER A O 1
#